Protein AF-A0A972JVD3-F1 (afdb_monomer)

Secondary structure (DSSP, 8-state):
---HHHHHHHHHHHHHH-TTEEEEEEESGGG-TTSPP-TT--EEEEEEES-SHHHHS-GGGGGGG--EEEEE-GGGS-SSPP--SSEEEEEEEETTS-EEEEEEEEGGGGGG-

Mean predicted aligned error: 2.76 Å

Nearest PDB structures (foldseek):
  8vxb-assembly1_A-2  TM=9.492E-01  e=2.287E-11  Campylobacter fetus subsp. fetus
  2pbe-assembly1_A  TM=9.526E-01  e=1.693E-10  Bacillus subtilis
  8acu-assembly1_A  TM=5.601E-01  e=1.626E-03  Bacillus subtilis
  5xnx-assembly1_D-2  TM=5.320E-01  e=8.712E-03  Mycobacterium tuberculosis H37Rv
  5xnx-assembly1_A  TM=5.644E-01  e=1.460E-02  Mycobacterium tuberculosis H37Rv

Foldseek 3Di:
DDDPVRLVVLVVVLQVVDPQFPDKDWDPQVPDPPHDDDLLDATEMETAGQDVCVCVVDVCSCCSSDAFPDWDWPCPPVVV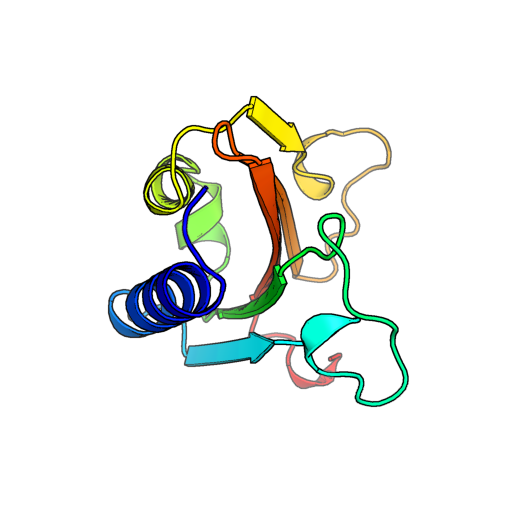HHPPLAKTWIFTQHPVGHTYTYIYHYPVNVVVD

Radius of gyration: 14.02 Å; Cα contacts (8 Å, |Δi|>4): 174; chains: 1; bounding box: 32×27×38 Å

Sequence (113 aa):
MRSEQEMLELIVHTAKDNDHIRAAMINGSRVNPNAQRDIFQDFDIIYFVTDIDSFTNDHTWIERFGEIMILQMPEAMGDPPATNDGHFAYLMQFMDGNRIDLTLFSLAKLSEF

Structure (mmCIF, N/CA/C/O backbone):
data_AF-A0A972JVD3-F1
#
_entry.id   AF-A0A972JVD3-F1
#
loop_
_atom_site.group_PDB
_atom_site.id
_atom_site.type_symbol
_atom_site.label_atom_id
_atom_site.label_alt_id
_atom_site.label_comp_id
_atom_site.label_asym_id
_atom_site.label_entity_id
_atom_site.label_seq_id
_atom_site.pdbx_PDB_ins_code
_atom_site.Cartn_x
_atom_site.Cartn_y
_atom_site.Cartn_z
_atom_site.occupancy
_atom_site.B_iso_or_equiv
_atom_site.auth_seq_id
_atom_site.auth_comp_id
_atom_site.auth_asym_id
_atom_site.auth_atom_id
_atom_site.pdbx_PDB_model_num
ATOM 1 N N . MET A 1 1 ? -15.292 6.570 7.998 1.00 83.88 1 MET A N 1
ATOM 2 C CA . MET A 1 1 ? -14.110 5.699 8.094 1.00 83.88 1 MET A CA 1
ATOM 3 C C . MET A 1 1 ? -14.569 4.277 7.871 1.00 83.88 1 MET A C 1
ATOM 5 O O . MET A 1 1 ? -15.468 3.841 8.587 1.00 83.88 1 MET A O 1
ATOM 9 N N . ARG A 1 2 ? -14.025 3.600 6.861 1.00 95.94 2 ARG A N 1
ATOM 10 C CA . ARG A 1 2 ? -14.199 2.149 6.704 1.00 95.94 2 ARG A CA 1
ATOM 11 C C . ARG A 1 2 ? -13.552 1.432 7.887 1.00 95.94 2 ARG A C 1
ATOM 13 O O . ARG A 1 2 ? -12.522 1.882 8.385 1.00 95.94 2 ARG A O 1
ATOM 20 N N . SER A 1 3 ? -14.174 0.360 8.345 1.00 95.56 3 SER A N 1
ATOM 21 C CA . SER A 1 3 ? -13.702 -0.486 9.439 1.00 95.56 3 SER A CA 1
ATOM 22 C C . SER A 1 3 ? -12.457 -1.291 9.058 1.00 95.56 3 SER A C 1
ATOM 24 O O . SER A 1 3 ? -12.134 -1.455 7.883 1.00 95.56 3 SER A O 1
ATOM 26 N N . GLU A 1 4 ? -11.783 -1.856 10.065 1.00 94.75 4 GLU A N 1
ATOM 27 C CA . GLU A 1 4 ? -10.632 -2.741 9.853 1.00 94.75 4 GLU A CA 1
ATOM 28 C C . GLU A 1 4 ? -10.970 -3.923 8.939 1.00 94.75 4 GLU A C 1
ATOM 30 O O . GLU A 1 4 ? -10.205 -4.235 8.032 1.00 94.75 4 GLU A O 1
ATOM 35 N N . GLN A 1 5 ? -12.144 -4.529 9.130 1.00 96.44 5 GLN A N 1
ATOM 36 C CA . GLN A 1 5 ? -12.604 -5.643 8.306 1.00 96.44 5 GLN A CA 1
ATOM 37 C C . GLN A 1 5 ? -12.795 -5.223 6.842 1.00 96.44 5 GLN A C 1
ATOM 39 O O . GLN A 1 5 ? -12.301 -5.905 5.950 1.00 96.44 5 GLN A O 1
ATOM 44 N N . GLU A 1 6 ? -13.453 -4.086 6.590 1.00 98.12 6 GLU A N 1
ATOM 45 C CA . GLU A 1 6 ? -13.658 -3.563 5.230 1.00 98.12 6 GL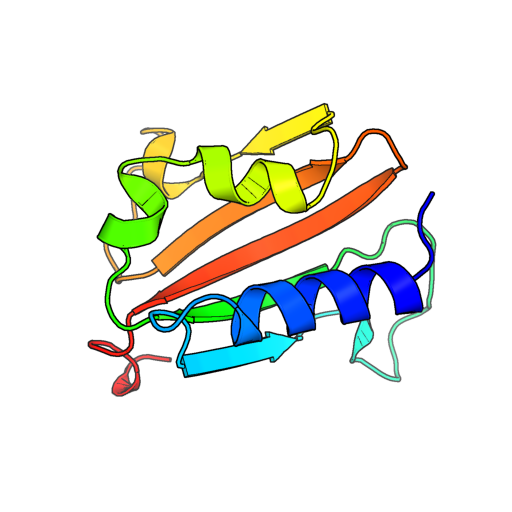U A CA 1
ATOM 46 C C . GLU A 1 6 ? -12.326 -3.248 4.536 1.00 98.12 6 GLU A C 1
ATOM 48 O O . GLU A 1 6 ? -12.154 -3.540 3.352 1.00 98.12 6 GLU A O 1
ATOM 53 N N . MET A 1 7 ? -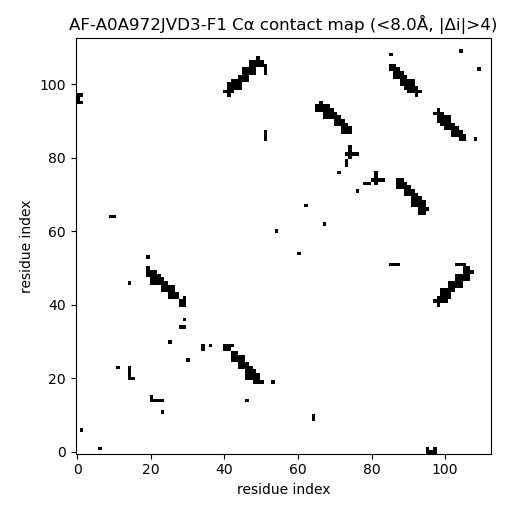11.360 -2.688 5.270 1.00 97.88 7 MET A N 1
ATOM 54 C CA . MET A 1 7 ? -10.025 -2.400 4.739 1.00 97.88 7 MET A CA 1
ATOM 55 C C . MET A 1 7 ? -9.243 -3.681 4.428 1.00 97.88 7 MET A C 1
ATOM 57 O O . MET A 1 7 ? -8.677 -3.795 3.340 1.00 97.88 7 MET A O 1
ATOM 61 N N . LEU A 1 8 ? -9.240 -4.667 5.331 1.00 97.19 8 LEU A N 1
ATOM 62 C CA . LEU A 1 8 ? -8.579 -5.957 5.101 1.00 97.19 8 LEU A CA 1
ATOM 63 C C . LEU A 1 8 ? -9.199 -6.709 3.924 1.00 97.19 8 LEU A C 1
ATOM 65 O O . LEU A 1 8 ? -8.474 -7.263 3.099 1.00 97.19 8 LEU A O 1
ATOM 69 N N . GLU A 1 9 ? -10.526 -6.700 3.808 1.00 98.25 9 GLU A N 1
ATOM 70 C CA . GLU A 1 9 ? -11.210 -7.272 2.652 1.00 98.25 9 GLU A CA 1
ATOM 71 C C . GLU A 1 9 ? -10.782 -6.564 1.370 1.00 98.25 9 GLU A C 1
ATOM 73 O O . GLU A 1 9 ? -10.398 -7.239 0.418 1.00 98.25 9 GLU A O 1
ATOM 78 N N . LEU A 1 10 ? -10.770 -5.231 1.335 1.00 98.31 10 LEU A N 1
ATOM 79 C CA . LEU A 1 10 ? -10.336 -4.468 0.164 1.00 98.31 10 LEU A CA 1
ATOM 80 C C . LEU A 1 10 ? -8.892 -4.796 -0.251 1.00 98.31 10 LEU A C 1
ATOM 82 O O . LEU A 1 10 ? -8.622 -5.002 -1.438 1.00 98.31 10 LEU A O 1
ATOM 86 N N . ILE A 1 11 ? -7.975 -4.894 0.713 1.00 98.25 11 ILE A N 1
ATOM 87 C CA . ILE A 1 11 ? -6.569 -5.272 0.501 1.00 98.25 11 ILE A CA 1
ATOM 88 C C . ILE A 1 11 ? -6.480 -6.688 -0.087 1.00 98.25 11 ILE A C 1
ATOM 90 O O . ILE A 1 11 ? -5.877 -6.895 -1.140 1.00 98.25 11 ILE A O 1
ATOM 94 N N . VAL A 1 12 ? -7.158 -7.663 0.522 1.00 98.25 12 VAL A N 1
ATOM 95 C CA . VAL A 1 12 ? -7.152 -9.055 0.044 1.00 98.25 12 VAL A CA 1
ATOM 96 C C . VAL A 1 12 ? -7.775 -9.181 -1.348 1.00 98.25 12 VAL A C 1
ATOM 98 O O . VAL A 1 12 ? -7.241 -9.913 -2.180 1.00 98.25 12 VAL A O 1
ATOM 101 N N . HIS A 1 13 ? -8.875 -8.478 -1.629 1.00 98.38 13 HIS A N 1
ATOM 102 C CA . HIS A 1 13 ? -9.478 -8.472 -2.964 1.00 98.38 13 HIS A CA 1
ATOM 103 C C . HIS A 1 13 ? -8.538 -7.831 -3.989 1.00 98.38 13 HIS A C 1
ATOM 105 O O . HIS A 1 13 ? -8.353 -8.399 -5.056 1.00 98.38 13 HIS A O 1
ATOM 111 N N . THR A 1 14 ? -7.853 -6.731 -3.644 1.00 98.19 14 THR A N 1
ATOM 112 C CA . THR A 1 14 ? -6.823 -6.140 -4.521 1.00 98.19 14 THR A CA 1
ATOM 113 C C . THR A 1 14 ? -5.776 -7.170 -4.933 1.00 98.19 14 THR A C 1
ATOM 115 O O . THR A 1 14 ? -5.457 -7.282 -6.113 1.00 98.19 14 THR A O 1
ATOM 118 N N . ALA A 1 15 ? -5.257 -7.924 -3.961 1.00 98.12 15 ALA A N 1
ATOM 119 C CA . ALA A 1 15 ? -4.237 -8.937 -4.200 1.00 98.12 15 ALA A CA 1
ATOM 120 C C . ALA A 1 15 ? -4.746 -10.102 -5.060 1.00 98.12 15 ALA A C 1
ATOM 122 O O . ALA A 1 15 ? -3.991 -10.652 -5.851 1.00 98.12 15 ALA A O 1
ATOM 123 N N . LYS A 1 16 ? -6.015 -10.491 -4.905 1.00 98.06 16 LYS A N 1
ATOM 124 C CA . LYS A 1 16 ? -6.621 -11.593 -5.669 1.00 98.06 16 LYS A CA 1
ATOM 125 C C . LYS A 1 16 ? -7.011 -11.207 -7.092 1.00 98.06 16 LYS A C 1
ATOM 127 O O . LYS A 1 16 ? -6.968 -12.066 -7.964 1.00 98.06 16 LYS A O 1
ATOM 132 N N . ASP A 1 17 ? -7.404 -9.956 -7.309 1.00 97.69 17 ASP A N 1
ATOM 133 C CA . ASP A 1 17 ? -7.900 -9.471 -8.602 1.00 97.69 17 ASP A CA 1
ATOM 134 C C . ASP A 1 17 ? -6.767 -9.133 -9.589 1.00 97.69 17 ASP A C 1
ATOM 136 O O . ASP A 1 17 ? -7.034 -8.844 -10.755 1.00 97.69 17 ASP A O 1
ATOM 140 N N . ASN A 1 18 ? -5.508 -9.137 -9.139 1.00 96.75 18 ASN A N 1
ATOM 141 C CA . ASN A 1 18 ? -4.351 -8.782 -9.952 1.00 96.75 18 ASN A CA 1
ATOM 142 C C . ASN A 1 18 ? -3.346 -9.941 -10.017 1.00 96.75 18 ASN A C 1
ATOM 144 O O . ASN A 1 18 ? -2.649 -10.228 -9.046 1.00 96.75 18 ASN A O 1
ATOM 148 N N . ASP A 1 19 ? -3.221 -10.558 -11.195 1.00 96.94 19 ASP A N 1
ATOM 149 C CA . ASP A 1 19 ? -2.360 -11.726 -11.434 1.00 96.94 19 ASP A CA 1
ATOM 150 C C . ASP A 1 19 ? -0.856 -11.463 -11.226 1.00 96.94 19 ASP A C 1
ATOM 152 O O . ASP A 1 19 ? -0.078 -12.411 -11.034 1.00 96.94 19 ASP A O 1
ATOM 156 N N . HIS A 1 20 ? -0.431 -10.194 -11.247 1.00 98.00 20 HIS A N 1
ATOM 157 C CA . HIS A 1 20 ? 0.949 -9.813 -10.954 1.00 98.00 20 HIS A CA 1
ATOM 158 C C . HIS A 1 20 ? 1.268 -9.891 -9.458 1.00 98.00 20 HIS A C 1
ATOM 160 O O . HIS A 1 20 ? 2.442 -10.027 -9.112 1.00 98.00 20 HIS A O 1
ATOM 166 N N . ILE A 1 21 ? 0.264 -9.863 -8.573 1.00 98.50 21 ILE A N 1
ATOM 167 C CA . ILE A 1 21 ? 0.429 -10.051 -7.126 1.00 98.50 21 ILE A CA 1
ATOM 168 C C . ILE A 1 21 ? 0.383 -11.551 -6.821 1.00 98.50 21 ILE A C 1
ATOM 170 O O . ILE A 1 21 ? -0.611 -12.232 -7.056 1.00 98.50 21 ILE A O 1
ATOM 174 N N . ARG A 1 22 ? 1.472 -12.102 -6.279 1.00 98.06 22 ARG A N 1
ATOM 175 C CA . ARG A 1 22 ? 1.582 -13.546 -5.983 1.00 98.06 22 ARG A CA 1
ATOM 176 C C . ARG A 1 22 ? 1.393 -13.880 -4.517 1.00 98.06 22 ARG A C 1
ATOM 178 O O . ARG A 1 22 ? 1.018 -15.006 -4.196 1.00 98.06 22 ARG A O 1
ATOM 185 N N . ALA A 1 23 ? 1.674 -12.924 -3.644 1.00 97.88 23 ALA A N 1
ATOM 186 C CA . ALA A 1 23 ? 1.416 -13.030 -2.222 1.00 97.88 23 ALA A CA 1
ATOM 187 C C . ALA A 1 23 ? 1.164 -11.639 -1.638 1.00 97.88 23 ALA A C 1
ATOM 189 O O . ALA A 1 23 ? 1.701 -10.644 -2.124 1.00 97.88 23 ALA A O 1
ATOM 190 N N . ALA A 1 24 ? 0.372 -11.599 -0.573 1.00 98.00 24 ALA A N 1
ATOM 191 C CA . ALA A 1 24 ? 0.189 -10.426 0.262 1.00 98.00 24 ALA A CA 1
ATOM 192 C C . ALA A 1 24 ? 0.586 -10.777 1.696 1.00 98.00 24 ALA A C 1
ATOM 194 O O . ALA A 1 24 ? 0.240 -11.850 2.196 1.00 98.00 24 ALA A O 1
ATOM 195 N N . MET A 1 25 ? 1.306 -9.876 2.349 1.00 97.81 25 MET A N 1
ATOM 196 C CA . MET A 1 25 ? 1.683 -9.970 3.754 1.00 97.81 25 MET A CA 1
ATOM 197 C C . MET A 1 25 ? 1.208 -8.712 4.469 1.00 97.81 25 MET A C 1
ATOM 199 O O . MET A 1 25 ? 1.291 -7.619 3.920 1.00 97.81 25 MET A O 1
ATOM 203 N N . ILE A 1 26 ? 0.727 -8.883 5.696 1.00 97.44 26 ILE A N 1
ATOM 204 C CA . ILE A 1 26 ? 0.484 -7.788 6.630 1.00 97.44 26 ILE A CA 1
ATOM 205 C C . ILE A 1 26 ? 1.509 -7.885 7.757 1.00 97.44 26 ILE A C 1
ATOM 207 O O . ILE A 1 26 ? 1.787 -8.983 8.251 1.00 97.44 26 ILE A O 1
ATOM 211 N N . ASN A 1 27 ? 2.089 -6.755 8.141 1.00 95.69 27 ASN A N 1
ATOM 212 C CA . ASN A 1 27 ? 3.024 -6.675 9.254 1.00 95.69 27 ASN A CA 1
ATOM 213 C C . ASN A 1 27 ? 2.653 -5.509 10.195 1.00 95.69 27 ASN A C 1
ATOM 215 O O . ASN A 1 27 ? 1.482 -5.135 10.294 1.00 95.69 27 ASN A O 1
ATOM 219 N N . GLY A 1 28 ? 3.621 -5.036 10.977 1.00 95.94 28 GLY A N 1
ATOM 220 C CA . GLY A 1 28 ? 3.454 -3.846 11.799 1.00 95.94 28 GLY A CA 1
ATOM 221 C C . GLY A 1 28 ? 2.551 -4.026 13.016 1.00 95.94 28 GLY A C 1
ATOM 222 O O . GLY A 1 28 ? 2.409 -5.114 13.589 1.00 95.94 28 GLY A O 1
ATOM 223 N N . SER A 1 29 ? 1.989 -2.912 13.481 1.00 96.62 29 SER A N 1
ATOM 224 C CA . SER A 1 29 ? 1.363 -2.839 14.806 1.00 96.62 29 SER A CA 1
ATOM 225 C C . SER A 1 29 ? 0.039 -3.610 14.898 1.00 96.62 29 SER A C 1
ATOM 227 O O . SER A 1 29 ? -0.299 -4.115 15.969 1.00 96.62 29 SER A O 1
ATOM 229 N N . ARG A 1 30 ? -0.690 -3.779 13.786 1.00 94.94 30 ARG A N 1
ATOM 230 C CA . ARG A 1 30 ? -1.991 -4.478 13.757 1.00 94.94 30 ARG A CA 1
ATOM 231 C C . ARG A 1 30 ? -1.893 -5.983 14.003 1.00 94.94 30 ARG A C 1
ATOM 233 O O . ARG A 1 30 ? -2.826 -6.570 14.550 1.00 94.94 30 ARG A O 1
ATOM 240 N N . VAL A 1 31 ? -0.765 -6.599 13.649 1.00 95.31 31 VAL A N 1
ATOM 241 C CA . VAL A 1 31 ? -0.501 -8.032 13.888 1.00 95.31 31 VAL A CA 1
ATOM 242 C C . VAL A 1 31 ? 0.354 -8.290 15.128 1.00 95.31 31 VAL A C 1
ATOM 244 O O . VAL A 1 31 ? 0.612 -9.443 15.468 1.00 95.31 31 VAL A O 1
ATOM 247 N N . ASN A 1 32 ? 0.778 -7.238 15.831 1.00 96.69 32 ASN A N 1
ATOM 248 C CA . ASN A 1 32 ? 1.513 -7.364 17.081 1.00 96.69 32 ASN A CA 1
ATOM 249 C C . ASN A 1 32 ? 0.533 -7.452 18.269 1.00 96.69 32 ASN A C 1
ATOM 251 O O . ASN A 1 32 ? -0.078 -6.444 18.623 1.00 96.69 32 ASN A O 1
ATOM 255 N N . PRO A 1 33 ? 0.414 -8.605 18.957 1.00 94.56 33 PRO A N 1
ATOM 256 C CA . PRO A 1 33 ? -0.511 -8.756 20.085 1.00 94.56 33 PRO A CA 1
ATOM 257 C C . PRO A 1 33 ? -0.143 -7.894 21.303 1.00 94.56 33 PRO A C 1
ATOM 259 O O . PRO A 1 33 ? -0.970 -7.722 22.194 1.00 94.56 33 PRO A O 1
ATOM 262 N N . ASN A 1 34 ? 1.084 -7.364 21.353 1.00 96.75 34 ASN A N 1
ATOM 263 C CA . ASN A 1 34 ? 1.561 -6.500 22.431 1.00 96.75 34 ASN A CA 1
ATOM 264 C C . ASN A 1 34 ? 1.398 -5.005 22.120 1.00 96.75 34 ASN A C 1
ATOM 266 O O . ASN A 1 34 ? 1.638 -4.178 22.999 1.00 96.75 34 ASN A O 1
ATOM 270 N N . ALA A 1 35 ? 1.044 -4.641 20.884 1.00 95.69 35 ALA A N 1
ATOM 271 C CA . ALA A 1 35 ? 0.791 -3.252 20.532 1.00 95.69 35 ALA A CA 1
ATOM 272 C C . ALA A 1 35 ? -0.583 -2.821 21.059 1.00 95.69 35 ALA A C 1
ATOM 274 O O . ALA A 1 35 ? -1.575 -3.544 20.934 1.00 95.69 35 ALA A O 1
ATOM 275 N N . GLN A 1 36 ? -0.649 -1.626 21.645 1.00 94.81 36 GLN A N 1
ATOM 276 C CA . GLN A 1 36 ? -1.927 -1.025 21.999 1.00 94.81 36 GLN A CA 1
ATOM 277 C C . GLN A 1 36 ? -2.677 -0.670 20.715 1.00 94.81 36 GLN A C 1
ATOM 279 O O . GLN A 1 36 ? -2.122 -0.019 19.835 1.00 94.81 36 GLN A O 1
ATOM 284 N N . ARG A 1 37 ? -3.941 -1.091 20.621 1.00 92.81 37 ARG A N 1
ATOM 285 C CA . ARG A 1 37 ? -4.785 -0.722 19.485 1.00 92.81 37 ARG A CA 1
ATOM 286 C C . ARG A 1 37 ? -5.268 0.714 19.610 1.00 92.81 37 ARG A C 1
ATOM 288 O O . ARG A 1 37 ? -5.802 1.087 20.657 1.00 92.81 37 ARG A O 1
ATOM 295 N N . ASP A 1 38 ? -5.131 1.482 18.538 1.00 92.81 38 ASP A N 1
ATOM 296 C CA . ASP A 1 38 ? -5.606 2.860 18.460 1.00 92.81 38 ASP A CA 1
ATOM 297 C C . ASP A 1 38 ? -5.982 3.266 17.024 1.00 92.81 38 ASP A C 1
ATOM 299 O O . ASP A 1 38 ? -5.913 2.476 16.082 1.00 92.81 38 ASP A O 1
ATOM 303 N N . ILE A 1 39 ? -6.456 4.505 16.881 1.00 89.81 39 ILE A N 1
ATOM 304 C CA . ILE A 1 39 ? -6.949 5.059 15.614 1.00 89.81 39 ILE A CA 1
ATOM 305 C C . ILE A 1 39 ? -5.835 5.531 14.669 1.00 89.81 39 ILE A C 1
ATOM 307 O O . ILE A 1 39 ? -6.134 5.903 13.539 1.00 89.81 39 ILE A O 1
ATOM 311 N N . PHE A 1 40 ? -4.584 5.563 15.127 1.00 91.38 40 PHE A N 1
ATOM 312 C CA . PHE A 1 40 ? -3.424 6.001 14.351 1.00 91.38 40 PHE A CA 1
ATOM 313 C C . PHE A 1 40 ? -2.673 4.832 13.707 1.00 91.38 40 PHE A C 1
ATOM 315 O O . PHE A 1 40 ? -1.768 5.072 12.913 1.00 91.38 40 PHE A O 1
ATOM 322 N N . GLN A 1 41 ? -3.052 3.587 14.013 1.00 95.06 41 GLN A N 1
ATOM 323 C CA . GLN A 1 41 ? -2.490 2.406 13.364 1.00 95.06 41 GLN A CA 1
ATOM 324 C C . GLN A 1 41 ? -2.804 2.386 11.862 1.00 95.06 41 GLN A C 1
ATOM 326 O O . GLN A 1 41 ? -3.967 2.384 11.442 1.00 95.06 41 GLN A O 1
ATOM 331 N N . ASP A 1 42 ? -1.760 2.276 11.061 1.00 96.62 42 ASP A N 1
ATOM 332 C CA . ASP A 1 42 ? -1.770 2.014 9.627 1.00 96.62 42 ASP A CA 1
ATOM 333 C C . ASP A 1 42 ? -1.967 0.525 9.310 1.00 96.62 42 ASP A C 1
ATOM 335 O O . ASP A 1 42 ? -1.952 -0.347 10.182 1.00 96.62 42 ASP A O 1
ATOM 339 N N . PHE A 1 43 ? -2.241 0.240 8.038 1.00 98.06 43 PHE A N 1
ATOM 340 C CA . PHE A 1 43 ? -2.117 -1.092 7.459 1.00 98.06 43 PHE A CA 1
ATOM 341 C C . PHE A 1 43 ? -0.766 -1.187 6.753 1.00 98.06 43 PHE A C 1
ATOM 343 O O . PHE A 1 43 ? -0.628 -0.698 5.632 1.00 98.06 43 PHE A O 1
ATOM 350 N N . ASP A 1 44 ? 0.202 -1.832 7.397 1.00 98.31 44 ASP A N 1
ATOM 351 C CA . ASP A 1 44 ? 1.495 -2.134 6.791 1.00 98.31 44 ASP A CA 1
ATOM 352 C C . ASP A 1 44 ? 1.383 -3.383 5.906 1.00 98.31 44 ASP A C 1
ATOM 354 O O . ASP A 1 44 ? 1.288 -4.518 6.397 1.00 98.31 44 ASP A O 1
ATOM 358 N N . ILE A 1 45 ? 1.349 -3.181 4.590 1.00 98.56 45 ILE A N 1
ATOM 359 C CA . ILE A 1 45 ? 1.087 -4.229 3.601 1.00 98.56 45 ILE A CA 1
ATOM 360 C C . ILE A 1 45 ? 2.282 -4.393 2.673 1.00 98.56 45 ILE A C 1
ATOM 362 O O . ILE A 1 45 ? 2.852 -3.423 2.185 1.00 98.56 45 ILE A O 1
ATOM 366 N N . ILE A 1 46 ? 2.612 -5.642 2.356 1.00 98.56 46 ILE A N 1
ATOM 367 C CA . ILE A 1 46 ? 3.577 -5.982 1.314 1.00 98.56 46 ILE A CA 1
ATOM 368 C C . ILE A 1 46 ? 2.874 -6.826 0.256 1.00 98.56 46 ILE A C 1
ATOM 370 O O . ILE A 1 46 ? 2.339 -7.894 0.564 1.00 98.56 46 ILE A O 1
ATOM 374 N N . TYR A 1 47 ? 2.904 -6.373 -0.995 1.00 98.69 47 TYR A N 1
ATOM 375 C CA . TYR A 1 47 ? 2.555 -7.188 -2.154 1.00 98.69 47 TYR A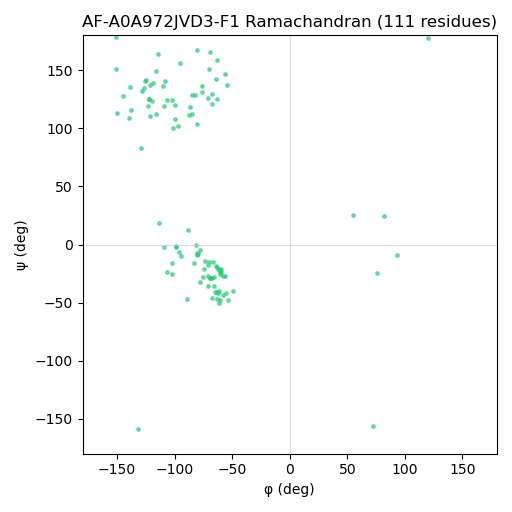 CA 1
ATOM 376 C C . TYR A 1 47 ? 3.824 -7.690 -2.828 1.00 98.69 47 TYR A C 1
ATOM 378 O O . TYR A 1 47 ? 4.645 -6.913 -3.312 1.00 98.69 47 TYR A O 1
ATOM 386 N N . PHE A 1 48 ? 3.963 -9.010 -2.893 1.00 98.44 48 PHE A N 1
ATOM 387 C CA . PHE A 1 48 ? 5.034 -9.657 -3.636 1.00 98.44 48 PHE A CA 1
ATOM 388 C C . PHE A 1 48 ? 4.606 -9.798 -5.088 1.00 98.44 48 PHE A C 1
ATOM 390 O O . PHE A 1 48 ? 3.673 -10.552 -5.392 1.00 98.44 48 PHE A O 1
ATOM 397 N N . VAL A 1 49 ? 5.278 -9.070 -5.973 1.00 98.56 49 VAL A N 1
ATOM 398 C CA . VAL A 1 49 ? 4.853 -8.900 -7.361 1.00 98.56 49 VAL A CA 1
ATOM 399 C C . VAL A 1 49 ? 5.853 -9.482 -8.349 1.00 98.56 49 VAL A C 1
ATOM 401 O O . VAL A 1 49 ? 7.058 -9.514 -8.102 1.00 98.56 49 VAL A O 1
ATOM 404 N N . THR A 1 50 ? 5.358 -9.958 -9.490 1.00 97.94 50 THR A N 1
ATOM 405 C CA . THR A 1 50 ? 6.219 -10.441 -10.584 1.00 97.94 50 THR A CA 1
ATOM 406 C C . THR A 1 50 ? 6.886 -9.310 -11.358 1.00 97.94 50 THR A C 1
ATOM 408 O O . THR A 1 50 ? 7.946 -9.523 -11.936 1.00 97.94 50 THR A O 1
ATOM 411 N N . ASP A 1 51 ? 6.250 -8.139 -11.401 1.00 95.44 51 ASP A N 1
ATOM 412 C CA . ASP A 1 51 ? 6.672 -6.992 -12.200 1.00 95.44 51 ASP A CA 1
ATOM 413 C C . ASP A 1 51 ? 6.244 -5.694 -11.504 1.00 95.44 51 ASP A C 1
ATOM 415 O O . ASP A 1 51 ? 5.048 -5.437 -11.374 1.00 95.44 51 ASP A O 1
ATOM 419 N N . ILE A 1 52 ? 7.206 -4.895 -11.034 1.00 96.12 52 ILE A N 1
ATOM 420 C CA . ILE A 1 52 ? 6.932 -3.607 -10.376 1.00 96.12 52 ILE A CA 1
ATOM 421 C C . ILE A 1 52 ? 6.450 -2.569 -11.390 1.00 96.12 52 ILE A C 1
ATOM 423 O O . ILE A 1 52 ? 5.552 -1.790 -11.071 1.00 96.12 52 ILE A O 1
ATOM 427 N N . ASP A 1 53 ? 6.978 -2.596 -12.614 1.00 95.56 53 ASP A N 1
ATOM 428 C CA . ASP A 1 53 ? 6.685 -1.588 -13.634 1.00 95.56 53 ASP A CA 1
ATOM 429 C C . ASP A 1 53 ? 5.210 -1.640 -14.056 1.00 95.56 53 ASP A C 1
ATOM 431 O O . ASP A 1 53 ? 4.612 -0.614 -14.387 1.00 95.56 53 ASP A O 1
ATOM 435 N N . SER A 1 54 ? 4.574 -2.814 -13.954 1.00 96.00 54 SER A N 1
ATOM 436 C CA . SER A 1 54 ? 3.125 -2.972 -14.151 1.00 96.00 54 SER A CA 1
ATOM 437 C C . SER A 1 54 ? 2.265 -2.137 -13.186 1.00 96.00 54 SER A C 1
ATOM 439 O O . SER A 1 54 ? 1.117 -1.834 -13.507 1.00 96.00 54 SER A O 1
AT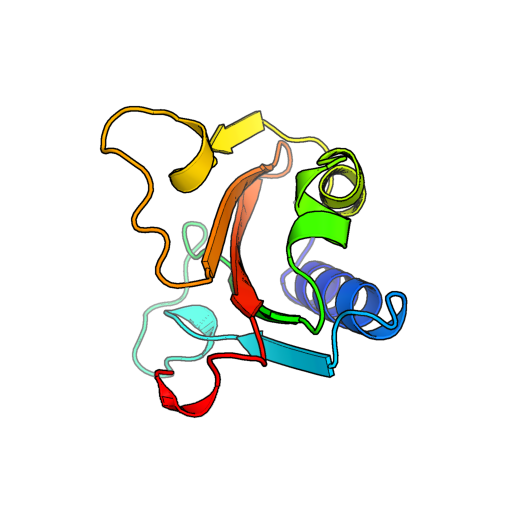OM 441 N N . PHE A 1 55 ? 2.816 -1.722 -12.039 1.00 97.75 55 PHE A N 1
ATOM 442 C CA . PHE A 1 55 ? 2.143 -0.892 -11.033 1.00 97.75 55 PHE A CA 1
ATOM 443 C C . PHE A 1 55 ? 2.646 0.553 -10.994 1.00 97.75 55 PHE A C 1
ATOM 445 O O . PHE A 1 55 ? 1.946 1.417 -10.471 1.00 97.75 55 PHE A O 1
ATOM 452 N N . THR A 1 56 ? 3.874 0.819 -11.446 1.00 96.56 56 THR A N 1
ATOM 453 C CA . THR A 1 56 ? 4.511 2.143 -11.330 1.00 96.56 56 THR A CA 1
ATOM 454 C C . THR A 1 56 ? 4.491 2.941 -12.631 1.00 96.56 56 THR A C 1
ATOM 456 O O . THR A 1 56 ? 4.659 4.154 -12.589 1.00 96.56 56 THR A O 1
ATOM 459 N N . ASN A 1 57 ? 4.221 2.310 -13.780 1.00 96.25 57 ASN A N 1
ATOM 460 C CA . ASN A 1 57 ? 3.976 3.036 -15.033 1.00 96.25 57 ASN A CA 1
ATOM 461 C C . ASN A 1 57 ? 2.648 3.812 -15.021 1.00 96.25 57 ASN A C 1
ATOM 463 O O . ASN A 1 57 ? 2.519 4.830 -15.701 1.00 96.25 57 ASN A O 1
ATOM 467 N N . ASP A 1 58 ? 1.666 3.330 -14.261 1.00 96.62 58 ASP A N 1
ATOM 468 C CA . ASP A 1 58 ? 0.394 4.001 -14.012 1.00 96.62 58 ASP A CA 1
ATOM 469 C C . ASP A 1 58 ? 0.016 3.800 -12.545 1.00 96.62 58 ASP A C 1
ATOM 471 O O . ASP A 1 58 ? -0.340 2.699 -12.137 1.00 96.62 58 ASP A O 1
ATOM 475 N N . HIS A 1 59 ? 0.088 4.869 -11.754 1.00 97.44 59 HIS A N 1
ATOM 476 C CA . HIS A 1 59 ? -0.191 4.822 -10.321 1.00 97.44 59 HIS A CA 1
ATOM 477 C C . HIS A 1 59 ? -1.688 4.854 -9.981 1.00 97.44 59 HIS A C 1
ATOM 479 O O . HIS A 1 59 ? -2.033 4.678 -8.816 1.00 97.44 59 HIS A O 1
ATOM 485 N N . THR A 1 60 ? -2.595 5.057 -10.945 1.00 97.06 60 THR A N 1
ATOM 486 C CA . THR A 1 60 ? -4.038 5.242 -10.671 1.00 97.06 60 THR A CA 1
ATOM 487 C C . THR A 1 60 ? -4.707 4.016 -10.045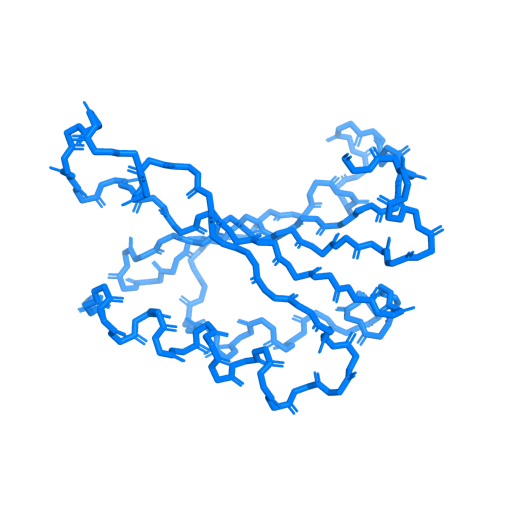 1.00 97.06 60 THR A C 1
ATOM 489 O O . THR A 1 60 ? -5.743 4.136 -9.393 1.00 97.06 60 THR A O 1
ATOM 492 N N . TRP A 1 61 ? -4.101 2.827 -10.143 1.00 97.56 61 TRP A N 1
ATOM 493 C CA . TRP A 1 61 ? -4.635 1.607 -9.527 1.00 97.56 61 TRP A CA 1
ATOM 494 C C . TRP A 1 61 ? -4.810 1.720 -8.003 1.00 97.56 61 TRP A C 1
ATOM 496 O O . TRP A 1 61 ? -5.686 1.053 -7.444 1.00 97.56 61 TRP A O 1
ATOM 506 N N . ILE A 1 62 ? -4.020 2.566 -7.325 1.00 98.06 62 ILE A N 1
ATOM 507 C CA . ILE A 1 62 ? -4.127 2.774 -5.873 1.00 98.06 62 ILE A CA 1
ATOM 508 C C . ILE A 1 62 ? -5.393 3.551 -5.481 1.00 98.06 62 ILE A C 1
ATOM 510 O O . ILE A 1 62 ? -5.829 3.470 -4.335 1.00 98.06 62 ILE A O 1
ATOM 514 N N . GLU A 1 63 ? -6.048 4.243 -6.418 1.00 97.38 63 GLU A N 1
ATOM 515 C CA . GLU A 1 63 ? -7.300 4.972 -6.159 1.00 97.38 63 GLU A CA 1
ATOM 516 C C . GLU A 1 63 ? -8.439 4.032 -5.734 1.00 97.38 63 GLU A C 1
ATOM 518 O O . GLU A 1 63 ? -9.372 4.440 -5.039 1.00 97.38 63 GLU A O 1
ATOM 523 N N . ARG A 1 64 ? -8.336 2.732 -6.051 1.00 97.19 64 ARG A N 1
ATOM 524 C CA . ARG A 1 64 ? -9.276 1.707 -5.566 1.00 97.19 64 ARG A CA 1
ATOM 525 C C . ARG A 1 64 ? -9.318 1.617 -4.037 1.00 97.19 64 ARG A C 1
ATOM 527 O O . ARG A 1 64 ? -10.308 1.141 -3.482 1.00 97.19 64 ARG A O 1
ATOM 534 N N . PHE A 1 65 ? -8.255 2.050 -3.353 1.00 98.00 65 PHE A N 1
ATOM 535 C CA . PHE A 1 65 ? -8.181 2.080 -1.895 1.00 98.00 65 PHE A CA 1
ATOM 536 C C . PHE A 1 65 ? -8.931 3.260 -1.276 1.00 98.00 65 PHE A C 1
ATOM 538 O O . PHE A 1 65 ? -9.067 3.296 -0.054 1.00 98.00 65 PHE A O 1
ATOM 545 N N . GLY A 1 66 ? -9.482 4.173 -2.074 1.00 97.75 66 GLY A N 1
ATOM 546 C CA . GLY A 1 66 ? -10.312 5.288 -1.626 1.00 97.75 66 GLY A CA 1
ATOM 547 C C . GLY A 1 66 ? -9.736 6.649 -2.004 1.00 97.75 66 GLY A C 1
ATOM 548 O O . GLY A 1 66 ? -8.655 6.758 -2.573 1.00 97.75 66 GLY A O 1
ATOM 549 N N . GLU A 1 67 ? -10.473 7.704 -1.657 1.00 98.12 67 GLU A N 1
ATOM 550 C CA . GLU A 1 67 ? -10.059 9.084 -1.914 1.00 98.12 67 GLU A CA 1
ATOM 551 C C . GLU A 1 67 ? -8.832 9.446 -1.063 1.00 98.12 67 GLU A C 1
ATOM 553 O O . GLU A 1 67 ? -8.865 9.367 0.170 1.00 98.12 67 GLU A O 1
ATOM 558 N N . ILE A 1 68 ? -7.741 9.817 -1.729 1.00 98.25 68 ILE A N 1
ATOM 559 C CA . ILE A 1 68 ? -6.441 10.080 -1.109 1.00 98.25 68 ILE A CA 1
ATOM 560 C C . ILE A 1 68 ? -6.386 11.524 -0.607 1.00 98.25 68 ILE A C 1
ATOM 562 O O . ILE A 1 68 ? -6.638 12.464 -1.355 1.00 98.25 68 ILE A O 1
ATOM 566 N N . MET A 1 69 ? -6.001 11.695 0.656 1.00 98.19 69 MET A N 1
ATOM 567 C CA . MET A 1 69 ? -5.697 12.996 1.253 1.00 98.19 69 MET A CA 1
ATOM 568 C C . MET A 1 69 ? -4.220 13.364 1.068 1.00 98.19 69 MET A C 1
ATOM 570 O O . MET A 1 69 ? -3.902 14.492 0.699 1.00 98.19 69 MET A O 1
ATOM 574 N N . ILE A 1 70 ? -3.314 12.420 1.346 1.00 98.00 70 ILE A N 1
ATOM 575 C CA . ILE A 1 70 ? -1.860 12.591 1.220 1.00 98.00 70 ILE A CA 1
ATOM 576 C C . ILE A 1 70 ? -1.279 11.317 0.607 1.00 98.00 70 ILE A C 1
ATOM 578 O O . ILE A 1 70 ? -1.620 10.215 1.037 1.00 98.00 70 ILE A O 1
ATOM 582 N N . LEU A 1 71 ? -0.382 11.486 -0.366 1.00 97.94 71 LEU A N 1
ATOM 583 C CA . LEU A 1 71 ? 0.386 10.415 -0.994 1.00 97.94 71 LEU A CA 1
ATOM 584 C C . LEU A 1 71 ? 1.874 10.762 -0.967 1.00 97.94 71 LEU A C 1
ATOM 586 O O . LEU A 1 71 ? 2.262 11.860 -1.371 1.00 97.94 71 LEU A O 1
ATOM 590 N N . GLN A 1 72 ? 2.698 9.807 -0.548 1.00 97.62 72 GLN A N 1
ATOM 591 C CA . GLN A 1 72 ? 4.143 9.837 -0.752 1.00 97.62 72 GLN A CA 1
ATOM 592 C C . GLN A 1 72 ? 4.592 8.554 -1.449 1.00 97.62 72 GLN A C 1
ATOM 594 O O . GLN A 1 72 ? 4.100 7.468 -1.147 1.00 97.62 72 GLN A O 1
ATOM 599 N N . MET A 1 73 ? 5.533 8.703 -2.377 1.00 97.31 73 MET A N 1
ATOM 600 C CA . MET A 1 73 ? 6.151 7.607 -3.123 1.00 97.31 73 MET A CA 1
ATOM 601 C C . MET A 1 73 ? 7.667 7.786 -3.023 1.00 97.31 73 MET A C 1
ATOM 603 O O . MET A 1 73 ? 8.239 8.448 -3.892 1.00 97.31 73 MET A O 1
ATOM 607 N N . PRO A 1 74 ? 8.312 7.320 -1.936 1.00 95.75 74 PRO A N 1
ATOM 608 C CA . PRO A 1 74 ? 9.715 7.621 -1.637 1.00 95.75 74 PRO A CA 1
ATOM 609 C C . PRO A 1 74 ? 10.664 7.394 -2.823 1.00 95.75 74 PRO A C 1
ATOM 611 O O . PRO A 1 74 ? 11.516 8.231 -3.113 1.00 95.75 74 PRO A O 1
ATOM 614 N N . GLU A 1 75 ? 10.447 6.328 -3.585 1.00 95.56 75 GLU A N 1
ATOM 615 C CA . GLU A 1 75 ? 11.254 5.925 -4.738 1.00 95.56 75 GLU A CA 1
ATOM 616 C C . GLU A 1 75 ? 11.035 6.825 -5.967 1.00 95.56 75 GLU A C 1
ATOM 618 O O . GLU A 1 75 ? 11.839 6.808 -6.897 1.00 95.56 75 GLU A O 1
ATOM 623 N N . ALA A 1 76 ? 9.984 7.651 -5.971 1.00 94.25 76 ALA A N 1
ATOM 624 C CA . ALA A 1 76 ? 9.662 8.612 -7.028 1.00 94.25 76 ALA A CA 1
ATOM 625 C C . ALA A 1 76 ? 9.878 10.084 -6.614 1.00 94.25 76 ALA A C 1
ATOM 627 O O . ALA A 1 76 ? 9.679 10.984 -7.431 1.00 94.25 76 ALA A O 1
ATOM 628 N N . MET A 1 77 ? 10.285 10.363 -5.368 1.00 90.75 77 MET A N 1
ATOM 629 C CA . MET A 1 77 ? 10.440 11.736 -4.852 1.00 90.75 77 MET A CA 1
ATOM 630 C C . MET A 1 77 ? 11.778 12.399 -5.216 1.00 90.75 77 MET A C 1
ATOM 632 O O . MET A 1 77 ? 11.901 13.619 -5.118 1.00 90.75 77 MET A O 1
ATOM 636 N N . GLY A 1 78 ? 12.777 11.626 -5.653 1.00 86.88 78 GLY A N 1
ATOM 637 C CA . GLY A 1 78 ? 14.085 12.119 -6.106 1.00 86.88 78 GLY A CA 1
ATOM 638 C C . GLY A 1 78 ? 15.051 12.559 -4.996 1.00 86.88 78 GLY A C 1
ATOM 639 O O . GLY A 1 78 ? 16.261 12.512 -5.218 1.00 86.88 78 GLY A O 1
ATOM 640 N N . ASP A 1 79 ? 14.547 12.937 -3.817 1.00 86.44 79 ASP A N 1
ATOM 641 C CA . ASP A 1 79 ? 15.334 13.217 -2.609 1.00 86.44 79 ASP A CA 1
ATOM 642 C C . ASP A 1 79 ? 14.655 12.614 -1.352 1.00 86.44 79 ASP A C 1
ATOM 644 O O . ASP A 1 79 ? 13.548 13.039 -1.003 1.00 86.44 79 ASP A O 1
ATOM 648 N N . PRO A 1 80 ? 15.276 11.630 -0.667 1.00 86.69 80 PRO A N 1
ATOM 649 C CA . PRO A 1 80 ? 16.530 10.980 -1.045 1.00 86.69 80 PRO A CA 1
ATOM 650 C C . PRO A 1 80 ? 16.400 10.217 -2.378 1.00 86.69 80 PRO A C 1
ATOM 652 O O . PRO A 1 80 ? 15.290 9.869 -2.787 1.00 86.69 80 PRO A O 1
ATOM 655 N N . PRO A 1 81 ? 17.516 9.946 -3.079 1.00 89.19 81 PRO A N 1
ATOM 656 C CA . PRO A 1 81 ? 17.486 9.125 -4.282 1.00 89.19 81 PRO A CA 1
ATOM 657 C C . PRO A 1 81 ? 16.862 7.754 -4.009 1.00 89.19 81 PRO A C 1
ATOM 659 O O . PRO A 1 81 ? 17.060 7.185 -2.934 1.00 89.19 81 PRO A O 1
ATOM 662 N N . ALA A 1 82 ? 16.173 7.203 -5.010 1.00 90.06 82 ALA A N 1
ATOM 663 C CA . ALA A 1 82 ? 15.611 5.861 -4.929 1.00 90.06 82 ALA A CA 1
ATOM 664 C C . ALA A 1 82 ? 16.687 4.824 -4.569 1.00 90.06 82 ALA A C 1
ATOM 666 O O . ALA A 1 82 ? 17.794 4.830 -5.121 1.00 90.06 82 ALA A O 1
ATOM 667 N N . THR A 1 83 ? 16.344 3.901 -3.676 1.00 88.12 83 THR A N 1
ATOM 668 C CA . THR A 1 83 ? 17.227 2.819 -3.218 1.00 88.12 83 THR A CA 1
ATOM 669 C C . THR A 1 83 ? 17.533 1.804 -4.319 1.00 88.12 83 THR A C 1
ATOM 671 O O . THR A 1 83 ? 18.618 1.226 -4.327 1.00 88.12 83 THR A O 1
ATOM 674 N N . ASN A 1 84 ? 16.621 1.619 -5.285 1.00 85.62 84 ASN A N 1
ATOM 675 C CA . ASN A 1 84 ? 16.744 0.672 -6.409 1.00 85.62 84 ASN A CA 1
ATOM 676 C C . ASN A 1 84 ? 17.019 -0.787 -5.981 1.00 85.62 84 ASN A C 1
ATOM 678 O O . ASN A 1 84 ? 17.544 -1.615 -6.731 1.00 85.62 84 ASN A O 1
ATOM 682 N N . ASP A 1 85 ? 16.622 -1.138 -4.769 1.00 89.38 85 ASP A N 1
ATOM 683 C CA . ASP A 1 85 ? 16.729 -2.461 -4.163 1.00 89.38 85 ASP A CA 1
ATOM 684 C C . ASP A 1 85 ? 15.509 -3.344 -4.472 1.00 89.38 85 ASP A C 1
ATOM 686 O O . ASP A 1 85 ? 15.439 -4.471 -4.009 1.00 89.38 85 ASP A O 1
ATOM 690 N N . GLY A 1 86 ? 14.658 -2.937 -5.417 1.00 90.44 86 GLY A N 1
ATOM 691 C CA . GLY A 1 86 ? 13.567 -3.758 -5.953 1.00 90.44 86 GLY A CA 1
ATOM 692 C C . GLY A 1 86 ? 12.316 -3.768 -5.084 1.00 90.44 86 GLY A C 1
ATOM 693 O O . GLY A 1 86 ?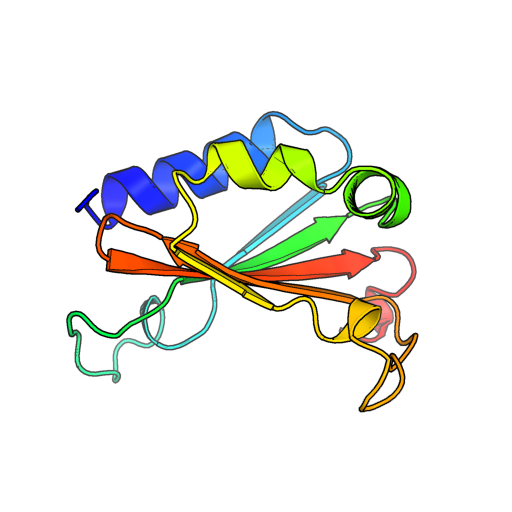 11.523 -4.707 -5.181 1.00 90.44 86 GLY A O 1
ATOM 694 N N . HIS A 1 87 ? 12.137 -2.718 -4.284 1.00 95.06 87 HIS A N 1
ATOM 695 C CA . HIS A 1 87 ? 10.849 -2.345 -3.727 1.00 95.06 87 HIS A CA 1
ATOM 696 C C . HIS A 1 87 ? 10.365 -0.998 -4.279 1.00 95.06 87 HIS A C 1
ATOM 698 O O . HIS A 1 87 ? 11.134 -0.241 -4.871 1.00 95.06 87 HIS A O 1
ATOM 704 N N . PHE A 1 88 ? 9.074 -0.730 -4.104 1.00 97.88 88 PHE A N 1
ATOM 705 C CA . PHE A 1 88 ? 8.452 0.571 -4.337 1.00 97.88 88 PHE A CA 1
ATOM 706 C C . PHE A 1 88 ? 7.345 0.772 -3.303 1.00 97.88 88 PHE A C 1
ATOM 708 O O . PHE A 1 88 ? 6.484 -0.102 -3.167 1.00 97.88 88 PHE A O 1
ATOM 715 N N . ALA A 1 89 ? 7.347 1.889 -2.584 1.00 97.62 89 ALA A N 1
ATOM 716 C CA . ALA A 1 89 ? 6.406 2.157 -1.509 1.00 97.62 89 ALA A CA 1
ATOM 717 C C . ALA A 1 89 ? 5.374 3.231 -1.890 1.00 97.62 89 ALA A C 1
ATOM 719 O O . ALA A 1 89 ? 5.679 4.253 -2.503 1.00 97.62 89 ALA A O 1
ATOM 720 N N . TYR A 1 90 ? 4.136 3.010 -1.459 1.00 98.50 90 TYR A N 1
ATOM 721 C CA . TYR A 1 90 ? 3.057 3.989 -1.436 1.00 98.50 90 TYR A CA 1
ATOM 722 C C . TYR A 1 90 ? 2.665 4.228 0.020 1.00 98.50 90 TYR A C 1
ATOM 724 O O . TYR A 1 90 ? 2.109 3.341 0.668 1.00 98.50 90 TYR A O 1
ATOM 732 N N . LEU A 1 91 ? 2.925 5.429 0.528 1.00 98.25 91 LEU A N 1
ATOM 733 C CA . LEU A 1 91 ? 2.483 5.853 1.857 1.00 98.25 91 LEU A CA 1
ATOM 734 C C . LEU A 1 91 ? 1.231 6.709 1.675 1.00 98.25 91 LEU A C 1
ATOM 736 O O . LEU A 1 91 ? 1.299 7.822 1.140 1.00 98.25 91 LEU A O 1
ATOM 740 N N . MET A 1 92 ? 0.076 6.158 2.044 1.00 98.44 92 MET A N 1
ATOM 741 C CA . MET A 1 92 ? -1.231 6.696 1.667 1.00 98.44 92 MET A CA 1
ATOM 742 C C . MET A 1 92 ? -2.079 7.003 2.895 1.00 98.44 92 MET A C 1
ATOM 744 O O . MET A 1 92 ? -2.462 6.100 3.637 1.00 98.44 92 MET A O 1
ATOM 748 N N . GLN A 1 93 ? -2.450 8.273 3.059 1.00 98.38 93 GLN A N 1
ATOM 749 C CA . GLN A 1 93 ? -3.488 8.714 3.990 1.00 98.38 93 GLN A CA 1
ATOM 750 C C . GLN A 1 93 ? -4.771 8.991 3.206 1.00 98.38 93 GLN A C 1
ATOM 752 O O . GLN A 1 93 ? -4.775 9.824 2.298 1.00 98.38 93 GLN A O 1
ATOM 757 N N . PHE A 1 94 ? -5.872 8.345 3.581 1.00 98.19 94 PHE A N 1
ATOM 758 C CA . PHE A 1 94 ? -7.172 8.509 2.927 1.00 98.19 94 PHE A CA 1
ATOM 759 C C . PHE A 1 94 ? -8.050 9.543 3.640 1.00 98.19 94 PHE A C 1
ATOM 761 O O . PHE A 1 94 ? -7.912 9.780 4.845 1.00 98.19 94 PHE A O 1
ATOM 768 N N . MET A 1 95 ? -8.994 10.127 2.898 1.00 98.06 95 MET A N 1
ATOM 769 C CA . MET A 1 95 ? -9.968 11.114 3.388 1.00 98.06 95 MET A CA 1
ATOM 770 C C . MET A 1 95 ? -10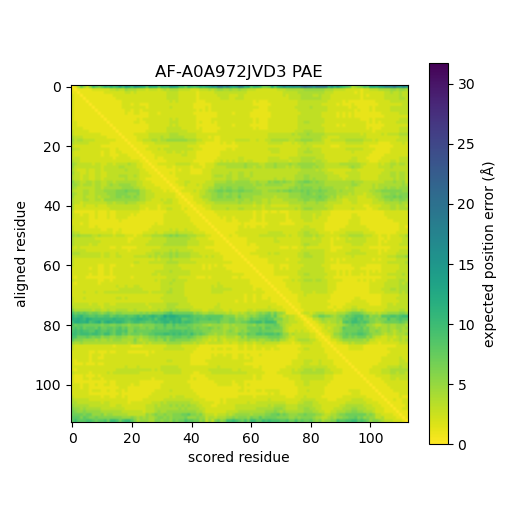.874 10.568 4.494 1.00 98.06 95 MET A C 1
ATOM 772 O O . MET A 1 95 ? -11.363 11.323 5.333 1.00 98.06 95 MET A O 1
ATOM 776 N N . ASP A 1 96 ? -11.082 9.251 4.533 1.00 96.44 96 ASP A N 1
ATOM 777 C CA . ASP A 1 96 ? -11.865 8.600 5.580 1.00 96.44 96 ASP A CA 1
ATOM 778 C C . ASP A 1 96 ? -11.075 8.348 6.876 1.00 96.44 96 ASP A C 1
ATOM 780 O O . ASP A 1 96 ? -11.658 7.834 7.833 1.00 96.44 96 ASP A O 1
ATOM 784 N N . GLY A 1 97 ? -9.794 8.734 6.901 1.00 96.25 97 GLY A N 1
ATOM 785 C CA . GLY A 1 97 ? -8.877 8.674 8.037 1.00 96.25 97 GLY A CA 1
ATOM 786 C C . GLY A 1 97 ? -8.022 7.405 8.109 1.00 96.25 97 GLY A C 1
ATOM 787 O O . GLY A 1 97 ? -7.081 7.378 8.896 1.00 96.25 97 GLY A O 1
ATOM 788 N N . ASN A 1 98 ? -8.284 6.386 7.283 1.00 97.62 98 ASN A N 1
ATOM 789 C CA . ASN A 1 98 ? -7.426 5.200 7.219 1.00 97.62 98 ASN A CA 1
ATOM 790 C C . ASN A 1 98 ? -6.066 5.529 6.584 1.00 97.62 98 ASN A C 1
ATOM 792 O O . ASN A 1 98 ? -5.979 6.398 5.713 1.00 97.62 98 ASN A O 1
ATOM 796 N N . ARG A 1 99 ? -5.024 4.792 6.977 1.00 98.06 99 ARG A N 1
ATOM 797 C CA . ARG A 1 99 ? -3.684 4.874 6.386 1.00 98.06 99 ARG A CA 1
ATOM 798 C C . ARG A 1 99 ? -3.213 3.495 5.940 1.00 98.06 99 ARG A C 1
ATOM 800 O O . ARG A 1 99 ? -3.369 2.533 6.686 1.00 98.06 99 ARG A O 1
ATOM 807 N N . ILE A 1 100 ? -2.658 3.403 4.737 1.00 98.50 100 ILE A N 1
ATOM 808 C CA . ILE A 1 100 ? -1.992 2.197 4.237 1.00 98.50 100 ILE A CA 1
ATOM 809 C C . ILE A 1 100 ? -0.558 2.580 3.881 1.00 98.50 100 ILE A C 1
ATOM 811 O O . ILE A 1 100 ? -0.350 3.467 3.051 1.00 98.50 100 ILE A O 1
ATOM 815 N N . ASP A 1 101 ? 0.394 1.859 4.460 1.00 98.56 101 ASP A N 1
ATOM 816 C CA . ASP A 1 101 ? 1.790 1.871 4.041 1.00 98.56 101 ASP A CA 1
ATOM 817 C C . ASP A 1 101 ? 2.005 0.593 3.217 1.00 98.56 101 ASP A C 1
ATOM 819 O O . ASP A 1 101 ? 2.062 -0.518 3.747 1.00 98.56 101 ASP A O 1
ATOM 823 N N . LEU A 1 102 ? 1.995 0.743 1.890 1.00 98.62 102 LEU A N 1
ATOM 824 C CA . LEU A 1 102 ? 2.004 -0.366 0.939 1.00 98.62 102 LEU A CA 1
ATOM 825 C C . LEU A 1 102 ? 3.346 -0.462 0.225 1.00 98.62 102 LEU A C 1
ATOM 827 O O . LEU A 1 102 ? 3.697 0.423 -0.549 1.00 98.62 102 LEU A O 1
ATOM 831 N N . THR A 1 103 ? 4.027 -1.589 0.379 1.00 98.31 103 THR A N 1
ATOM 832 C CA . THR A 1 103 ? 5.264 -1.890 -0.343 1.00 98.31 103 THR A CA 1
ATOM 833 C C . THR A 1 103 ? 5.010 -2.934 -1.423 1.00 98.31 103 THR A C 1
ATOM 835 O O . THR A 1 103 ? 4.545 -4.041 -1.152 1.00 98.31 103 THR A O 1
ATOM 838 N N . LEU A 1 104 ? 5.360 -2.611 -2.662 1.00 98.50 104 LEU A N 1
ATOM 839 C CA . LEU A 1 104 ? 5.556 -3.598 -3.717 1.00 98.50 104 LEU A CA 1
ATOM 840 C C . LEU A 1 104 ? 6.965 -4.163 -3.577 1.00 98.50 104 LEU A C 1
ATOM 842 O O . LEU A 1 104 ? 7.921 -3.395 -3.530 1.00 98.50 104 LEU A O 1
ATOM 846 N N . PHE A 1 105 ? 7.107 -5.484 -3.536 1.00 98.06 105 PHE A N 1
ATOM 847 C CA . PHE A 1 105 ? 8.405 -6.151 -3.483 1.00 98.06 105 PHE A CA 1
ATOM 848 C C . PHE A 1 105 ? 8.552 -7.113 -4.661 1.00 98.06 105 PHE A C 1
ATOM 850 O O . PHE A 1 105 ? 7.705 -7.986 -4.872 1.00 98.06 105 PHE A O 1
ATOM 857 N N . SER A 1 106 ? 9.624 -6.968 -5.439 1.00 97.62 106 SER A N 1
ATOM 858 C CA . SER A 1 106 ? 9.853 -7.814 -6.609 1.00 97.62 106 SER A CA 1
ATOM 859 C C . SER A 1 106 ? 10.223 -9.238 -6.204 1.00 97.62 106 SER A C 1
ATOM 861 O O . SER A 1 106 ? 11.209 -9.477 -5.506 1.00 97.62 106 SER A O 1
ATOM 863 N N . LEU A 1 107 ? 9.492 -10.220 -6.732 1.00 96.62 107 LEU A N 1
ATOM 864 C CA . LEU A 1 107 ? 9.815 -11.638 -6.550 1.00 96.62 107 LEU A CA 1
ATOM 865 C C . LEU A 1 107 ? 11.185 -12.022 -7.107 1.00 96.62 107 LEU A C 1
ATOM 867 O O . LEU A 1 107 ? 11.774 -12.994 -6.637 1.00 96.62 107 LEU A O 1
ATOM 871 N N . ALA A 1 108 ? 11.714 -11.262 -8.070 1.00 95.31 108 ALA A N 1
ATOM 872 C CA . ALA A 1 108 ? 13.065 -11.475 -8.581 1.00 95.31 108 ALA A CA 1
ATOM 873 C C . ALA A 1 108 ? 14.135 -11.319 -7.485 1.00 95.31 108 ALA A C 1
ATOM 875 O O . ALA A 1 108 ? 15.222 -11.875 -7.620 1.00 95.31 108 ALA A O 1
ATOM 876 N N . LYS A 1 109 ? 13.813 -10.608 -6.397 1.00 94.31 109 LYS A N 1
ATOM 877 C CA . LYS A 1 109 ? 14.686 -10.380 -5.242 1.00 94.31 109 LYS A CA 1
ATOM 878 C C . LYS A 1 109 ? 14.189 -11.049 -3.964 1.00 94.31 109 LYS A C 1
ATOM 880 O O . LYS A 1 109 ? 14.626 -10.698 -2.877 1.00 94.31 109 LYS A O 1
ATOM 885 N N . LEU A 1 110 ? 13.301 -12.042 -4.063 1.00 92.56 110 LEU A N 1
ATOM 886 C CA . LEU A 1 110 ? 12.719 -12.705 -2.888 1.00 92.56 110 LEU A CA 1
ATOM 887 C C . LEU A 1 110 ? 13.771 -13.298 -1.930 1.00 92.56 110 LEU A C 1
ATOM 889 O O . LEU A 1 110 ? 13.514 -13.401 -0.739 1.00 92.56 110 LEU A O 1
ATOM 893 N N . SER A 1 111 ? 14.956 -13.671 -2.421 1.00 92.56 111 SER A N 1
ATOM 894 C CA . SER A 1 111 ? 16.064 -14.151 -1.580 1.00 92.56 111 SER A CA 1
ATOM 895 C C . SER A 1 111 ? 16.709 -13.077 -0.698 1.00 92.56 111 SER A C 1
ATOM 897 O O . SER A 1 111 ? 17.492 -13.422 0.181 1.00 92.56 111 SER A O 1
ATOM 899 N N . GLU A 1 112 ? 16.440 -11.801 -0.974 1.00 89.12 112 GLU A N 1
ATOM 900 C CA . GLU A 1 112 ? 16.954 -10.634 -0.246 1.00 89.12 112 GLU A CA 1
ATOM 901 C C . GLU A 1 112 ? 15.933 -10.082 0.767 1.00 89.12 112 GLU A C 1
ATOM 903 O O . GLU A 1 112 ? 16.243 -9.115 1.458 1.00 89.12 112 GLU A O 1
ATOM 908 N N . PHE A 1 113 ? 14.733 -10.677 0.832 1.00 84.56 113 PHE A N 1
ATOM 909 C CA . PHE A 1 113 ? 13.655 -10.287 1.744 1.00 84.56 113 PHE A CA 1
ATOM 910 C C . PHE A 1 113 ? 13.947 -10.651 3.207 1.00 84.56 113 PHE A C 1
ATOM 912 O O . PHE A 1 113 ? 14.427 -11.783 3.457 1.00 84.56 113 PHE A O 1
#

pLDDT: mean 95.86, std 3.42, range [83.88, 98.69]

Solvent-accessible surface are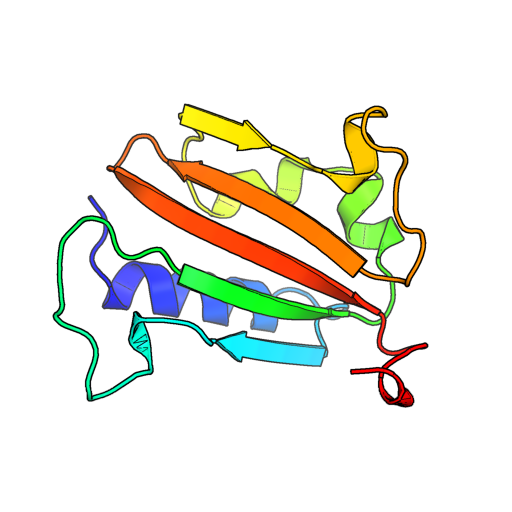a (backbone atoms only — not comparable to full-atom values): 6703 Å² total; per-residue (Å²): 99,82,51,72,66,58,50,52,50,52,53,54,48,53,44,70,77,32,87,51,37,77,48,76,48,77,47,63,63,80,74,35,92,83,48,82,88,65,87,83,65,50,46,37,34,37,36,35,18,77,52,63,62,80,52,65,78,53,65,69,73,61,51,80,81,44,63,72,68,45,80,45,39,61,60,76,60,63,73,65,65,52,83,83,80,51,65,47,45,42,41,36,34,32,70,56,62,55,36,38,40,38,32,42,33,32,52,91,49,55,90,79,109